Protein AF-A0A1J4XB59-F1 (afdb_monomer)

Sequence (71 aa):
MTKINELLKNLEDRLEGDEKDKFKKELLNYLKSEESKWKSRINAGVDPQEYKVLEKIIHGITAAEAIVNKV

Secondary structure (DSSP, 8-state):
--HHHHHHHHHHHHHHSTTHHHHHHHHHHHHHHHHHHHHHHHHT---HHHHHHHHHHHHHHHHHHHHHHH-

Foldseek 3Di:
DDPVVVVVVVVVCCCPDPCNVVVLVVLLVVLVVVLVVLVVVVVVPDDPVSVVVSVVVNV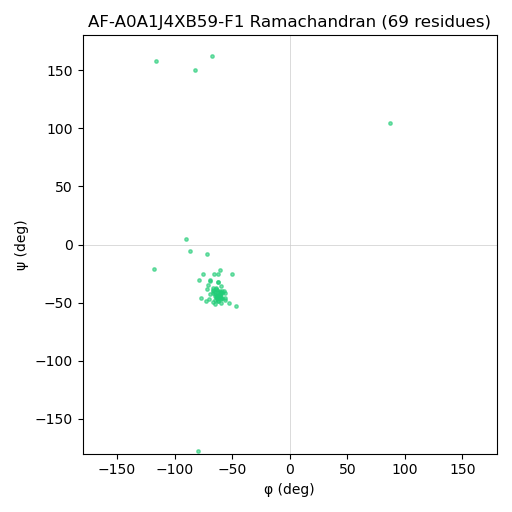VSVVVNVVSVVD

pLDDT: mean 88.39, std 9.61, range [50.59, 97.44]

Nearest PDB structures (foldseek):
  2p58-assembly1_A  TM=9.557E-01  e=5.313E-01  Yersinia pestis
  4afl-assembly2_F  TM=7.828E-01  e=4.500E+00  Homo sapiens
  3na7-assembly1_A  TM=7.937E-01  e=9.787E+00  Helicobacter pylori NCTC 11638

Structure (mmCIF, N/CA/C/O backbone):
data_AF-A0A1J4XB59-F1
#
_entry.id   AF-A0A1J4XB59-F1
#
loop_
_atom_site.group_PDB
_atom_site.id
_atom_site.type_symbol
_atom_site.label_atom_id
_atom_site.label_alt_id
_atom_site.label_comp_id
_atom_site.label_asym_id
_atom_site.label_entity_id
_atom_site.label_seq_id
_atom_site.pdbx_PDB_ins_code
_atom_site.Cartn_x
_atom_site.Cartn_y
_atom_site.Cartn_z
_atom_site.occupancy
_atom_site.B_iso_or_equiv
_atom_site.auth_seq_id
_atom_site.auth_comp_id
_atom_site.auth_asym_id
_atom_site.auth_atom_id
_atom_site.pdbx_PDB_model_num
ATOM 1 N N . MET A 1 1 ? -5.838 -24.506 13.438 1.00 50.59 1 MET A N 1
ATOM 2 C CA . MET A 1 1 ? -6.068 -23.140 12.917 1.00 50.59 1 MET A CA 1
ATOM 3 C C . MET A 1 1 ? -4.766 -22.638 12.330 1.00 50.59 1 MET A C 1
ATOM 5 O O . MET A 1 1 ? -3.726 -22.860 12.933 1.00 50.59 1 MET A O 1
ATOM 9 N N . THR A 1 2 ? -4.790 -22.099 11.116 1.00 65.69 2 THR A N 1
ATOM 10 C CA . THR A 1 2 ? -3.586 -21.656 10.398 1.00 65.69 2 THR A CA 1
ATOM 11 C C . THR A 1 2 ? -3.159 -20.263 10.862 1.00 65.69 2 THR A C 1
ATOM 13 O O . THR A 1 2 ? -4.005 -19.437 11.190 1.00 65.69 2 THR A O 1
ATOM 16 N N . LYS A 1 3 ? -1.849 -19.980 10.809 1.00 70.00 3 LYS A N 1
ATOM 17 C CA . LYS A 1 3 ? -1.239 -18.670 11.130 1.00 70.00 3 LYS A CA 1
ATOM 18 C C . LYS A 1 3 ? -1.899 -17.477 10.415 1.00 70.00 3 LYS A C 1
ATOM 20 O O . LYS A 1 3 ? -1.841 -16.358 10.901 1.00 70.00 3 LYS A O 1
ATOM 25 N N . ILE A 1 4 ? -2.537 -17.712 9.266 1.00 67.56 4 ILE A N 1
ATOM 26 C CA . ILE A 1 4 ? -3.268 -16.690 8.502 1.00 67.56 4 ILE A CA 1
ATOM 27 C C . ILE A 1 4 ? -4.505 -16.186 9.259 1.00 67.56 4 ILE A C 1
ATOM 29 O O . ILE A 1 4 ? -4.751 -14.985 9.274 1.00 67.56 4 ILE A O 1
ATOM 33 N N . ASN A 1 5 ? -5.249 -17.067 9.933 1.00 70.44 5 ASN A N 1
ATOM 34 C CA . ASN A 1 5 ? -6.474 -16.670 10.634 1.00 70.44 5 ASN A CA 1
ATOM 35 C C . ASN A 1 5 ? -6.174 -15.796 11.863 1.00 70.44 5 ASN A C 1
ATOM 37 O O . ASN A 1 5 ? -6.951 -14.906 12.187 1.00 70.44 5 ASN A O 1
ATOM 41 N N . GLU A 1 6 ? -5.032 -16.008 12.520 1.00 80.06 6 GLU A N 1
ATOM 42 C CA . GLU A 1 6 ? -4.578 -15.168 13.637 1.00 80.06 6 GLU A CA 1
ATOM 43 C C . GLU A 1 6 ? -4.130 -13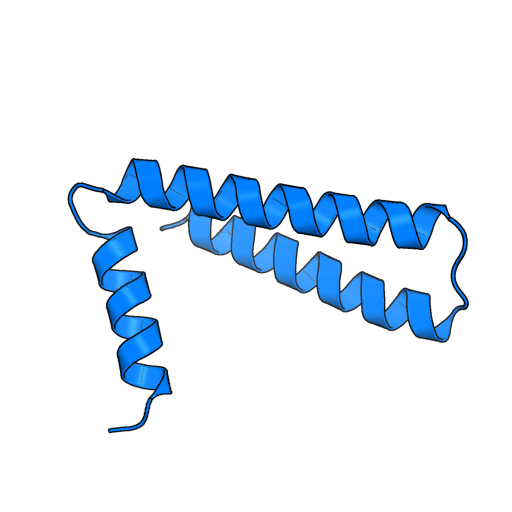.777 13.171 1.00 80.06 6 GLU A C 1
ATOM 45 O O . GLU A 1 6 ? -4.341 -12.790 13.872 1.00 80.06 6 GLU A O 1
ATOM 50 N N . LEU A 1 7 ? -3.530 -13.681 11.980 1.00 77.75 7 LEU A N 1
ATOM 51 C CA . LEU A 1 7 ? -3.126 -12.401 11.395 1.00 77.75 7 LEU A CA 1
ATOM 52 C C . LEU A 1 7 ? -4.334 -11.558 10.977 1.00 77.75 7 LEU A C 1
ATOM 54 O O . LEU A 1 7 ? -4.346 -10.359 11.239 1.00 77.75 7 LEU A O 1
ATOM 58 N N . LEU A 1 8 ? -5.346 -12.181 10.365 1.00 78.25 8 LEU A N 1
ATOM 59 C CA . LEU A 1 8 ? -6.586 -11.497 9.986 1.00 78.25 8 LEU A CA 1
ATOM 60 C C . LEU A 1 8 ? -7.345 -11.001 11.216 1.00 78.25 8 LEU A C 1
ATOM 62 O O . LEU A 1 8 ? -7.711 -9.833 11.265 1.00 78.25 8 LEU A O 1
ATOM 66 N N . LYS A 1 9 ? -7.475 -11.841 12.247 1.00 80.44 9 LYS A N 1
ATOM 67 C CA . LYS A 1 9 ? -8.153 -11.452 13.484 1.00 80.44 9 LYS A CA 1
ATOM 68 C C . LYS A 1 9 ? -7.446 -10.301 14.205 1.00 80.44 9 LYS A C 1
ATOM 70 O O . LYS A 1 9 ? -8.092 -9.342 14.592 1.00 80.44 9 LYS A O 1
ATOM 75 N N . ASN A 1 10 ? -6.116 -10.337 14.312 1.00 81.19 10 ASN A N 1
ATOM 76 C CA . ASN A 1 10 ? -5.363 -9.213 14.884 1.00 81.19 10 ASN A CA 1
ATOM 77 C C . ASN A 1 10 ? -5.520 -7.918 14.075 1.00 81.19 10 ASN A C 1
ATOM 79 O O . ASN A 1 10 ? -5.435 -6.827 14.637 1.00 81.19 10 ASN A O 1
ATOM 83 N N . LEU A 1 11 ? -5.687 -8.020 12.755 1.00 80.38 11 LEU A N 1
ATOM 84 C CA . LEU A 1 11 ? -5.932 -6.858 11.911 1.00 80.38 11 LEU A CA 1
ATOM 85 C C . LEU A 1 11 ? -7.329 -6.283 12.172 1.00 80.38 11 LEU A C 1
ATOM 87 O O . LEU A 1 11 ? -7.444 -5.076 12.357 1.00 80.38 11 LEU A O 1
ATOM 91 N N . GLU A 1 12 ? -8.352 -7.135 12.224 1.00 77.12 12 GLU A N 1
ATOM 92 C CA . GLU A 1 12 ? -9.735 -6.760 12.551 1.00 77.12 12 GLU A CA 1
ATOM 93 C C . GLU A 1 12 ? -9.821 -6.142 13.953 1.00 77.12 12 GLU A C 1
ATOM 95 O O . GLU A 1 12 ? -10.271 -5.008 14.088 1.00 77.12 12 GLU A O 1
ATOM 100 N N . ASP A 1 13 ? -9.253 -6.799 14.970 1.00 82.50 13 ASP A N 1
ATOM 101 C CA . ASP A 1 13 ? -9.248 -6.323 16.359 1.00 82.50 13 ASP A CA 1
ATOM 102 C C . ASP A 1 13 ? -8.605 -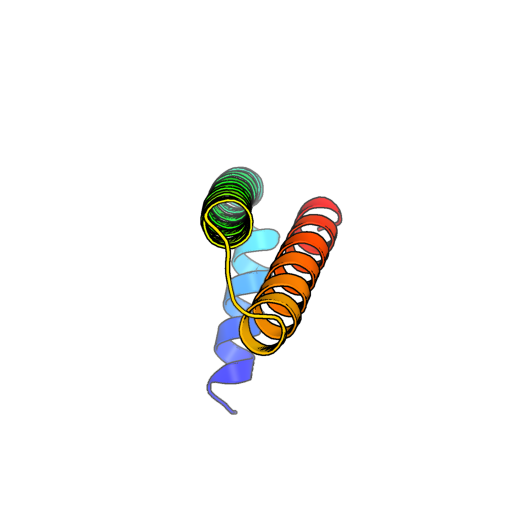4.923 16.481 1.00 82.50 13 ASP A C 1
ATOM 104 O O . ASP A 1 13 ? -9.099 -4.049 17.197 1.00 82.50 13 ASP A O 1
ATOM 108 N N . ARG A 1 14 ? -7.519 -4.661 15.736 1.00 79.06 14 ARG A N 1
ATOM 109 C CA . ARG A 1 14 ? -6.855 -3.341 15.709 1.00 79.06 14 ARG A CA 1
ATOM 110 C C . ARG A 1 14 ? -7.610 -2.294 14.893 1.00 79.06 14 ARG A C 1
ATOM 112 O O . ARG A 1 14 ? -7.421 -1.103 15.132 1.00 79.06 14 ARG A O 1
ATOM 119 N N . LEU A 1 15 ? -8.421 -2.715 13.924 1.00 74.75 15 LEU A N 1
ATOM 120 C CA . LEU A 1 15 ? -9.290 -1.845 13.129 1.00 74.75 15 LEU A CA 1
ATOM 121 C C . LEU A 1 15 ? -10.656 -1.601 13.787 1.00 74.75 15 LEU A C 1
ATOM 123 O O . LEU A 1 15 ? -11.419 -0.783 13.276 1.00 74.75 15 LEU A O 1
ATOM 127 N N . GLU A 1 16 ? -10.967 -2.263 14.900 1.00 77.44 16 GLU A N 1
ATOM 128 C CA . GLU A 1 16 ? -12.229 -2.104 15.636 1.00 77.44 16 GLU A CA 1
ATOM 129 C C . GLU A 1 16 ? -12.053 -1.572 17.071 1.00 77.44 16 GLU A C 1
ATOM 131 O O . GLU A 1 16 ? -12.999 -1.010 17.617 1.00 77.44 16 GLU A O 1
ATOM 136 N N . GLY A 1 17 ? -10.865 -1.696 17.675 1.00 76.06 17 GLY A N 1
ATOM 137 C CA . GLY A 1 17 ? -10.593 -1.252 19.051 1.00 76.06 17 GLY A CA 1
ATOM 138 C C . GLY A 1 17 ? -10.332 0.253 19.238 1.00 76.06 17 GLY A C 1
ATOM 139 O O . GLY A 1 17 ? -10.315 1.033 18.289 1.00 76.06 17 GLY A O 1
ATOM 140 N N . ASP A 1 18 ? -10.043 0.664 20.479 1.00 78.19 18 ASP A N 1
ATOM 141 C CA . ASP A 1 18 ? -9.829 2.075 20.870 1.00 78.19 18 ASP A CA 1
ATOM 142 C C . ASP A 1 18 ? -8.655 2.762 20.140 1.00 78.19 18 ASP A C 1
ATOM 144 O O . ASP A 1 18 ? -8.602 3.987 20.025 1.00 78.19 18 ASP A O 1
ATOM 148 N N . GLU A 1 19 ? -7.707 1.982 19.610 1.00 80.75 19 GLU A N 1
ATOM 149 C CA . GLU A 1 19 ? -6.584 2.484 18.808 1.00 80.75 19 GLU A CA 1
ATOM 150 C C . GLU A 1 19 ? -6.876 2.546 17.297 1.00 80.75 19 GLU A C 1
ATOM 152 O O . GLU A 1 19 ? -5.979 2.898 16.524 1.00 80.75 19 GLU A O 1
ATOM 157 N N . LYS A 1 20 ? -8.107 2.244 16.857 1.00 82.69 20 LYS A N 1
ATOM 158 C CA . LYS A 1 20 ? -8.512 2.172 15.443 1.00 82.69 20 LYS A CA 1
ATOM 159 C C . LYS A 1 20 ? -8.036 3.362 14.624 1.00 82.69 20 LYS A C 1
ATOM 161 O O . LYS A 1 20 ? -7.388 3.176 13.597 1.00 82.69 20 LYS A O 1
ATOM 166 N N . ASP A 1 21 ? -8.318 4.583 15.068 1.00 85.19 21 ASP A N 1
ATOM 167 C CA . ASP A 1 21 ? -7.995 5.789 14.296 1.00 85.19 21 ASP A CA 1
ATOM 168 C C . ASP A 1 21 ? -6.484 6.010 14.168 1.00 85.19 21 ASP A C 1
ATOM 170 O O . ASP A 1 21 ? -5.982 6.404 13.109 1.00 85.19 21 ASP A O 1
ATOM 174 N N . LYS A 1 22 ? -5.735 5.708 15.234 1.00 87.81 22 LYS A N 1
ATOM 175 C CA . LYS A 1 22 ? -4.271 5.777 15.245 1.00 87.81 22 LYS A CA 1
ATOM 176 C C . LYS A 1 22 ? -3.680 4.720 14.316 1.00 87.81 22 LYS A C 1
ATOM 178 O O . LYS A 1 22 ? -2.870 5.060 13.455 1.00 87.81 22 LYS A O 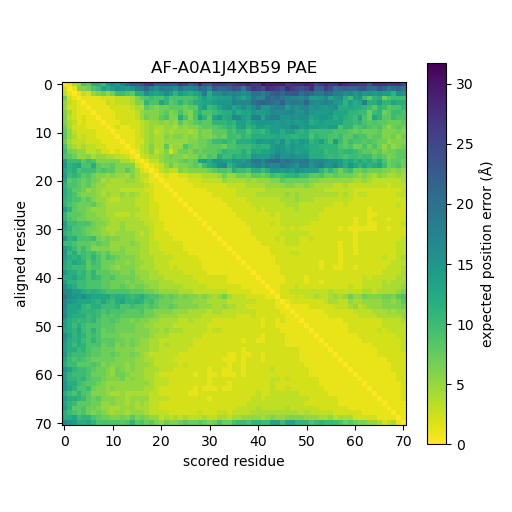1
ATOM 183 N N . PHE A 1 23 ? -4.125 3.471 14.436 1.00 86.75 23 PHE A N 1
ATOM 184 C CA . PHE A 1 23 ? -3.661 2.374 13.595 1.00 86.75 23 PHE A CA 1
ATOM 185 C C . PHE A 1 23 ? -4.015 2.593 12.120 1.00 86.75 23 PHE A C 1
ATOM 187 O O . PHE A 1 23 ? -3.152 2.450 11.256 1.00 86.75 23 PHE A O 1
ATOM 194 N N . LYS A 1 24 ? -5.244 3.032 11.822 1.00 88.19 24 LYS A N 1
ATOM 195 C CA . LYS A 1 24 ? -5.689 3.410 10.473 1.00 88.19 24 LYS A CA 1
ATOM 196 C C . LYS A 1 24 ? -4.789 4.489 9.880 1.00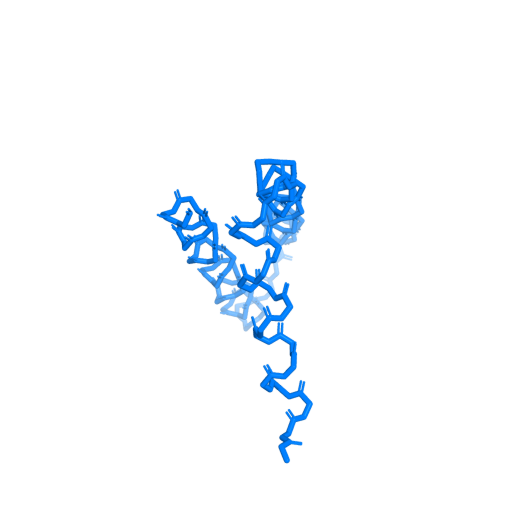 88.19 24 LYS A C 1
ATOM 198 O O . LYS A 1 24 ? -4.341 4.357 8.744 1.00 88.19 24 LYS A O 1
ATOM 203 N N . LYS A 1 25 ? -4.461 5.530 10.651 1.00 90.38 25 LYS A N 1
ATOM 204 C CA . LYS A 1 25 ? -3.548 6.595 10.214 1.00 90.38 25 LYS A CA 1
ATOM 205 C C . LYS A 1 25 ? -2.131 6.077 9.948 1.00 90.38 25 LYS A C 1
ATOM 207 O O . LYS A 1 25 ? -1.546 6.430 8.927 1.00 90.38 25 LYS A O 1
ATOM 212 N N . GLU A 1 26 ? -1.580 5.247 10.831 1.00 91.25 26 GLU A N 1
ATOM 213 C CA . GLU A 1 26 ? -0.256 4.631 10.657 1.00 91.25 26 GLU A CA 1
ATOM 214 C C . GLU A 1 26 ? -0.207 3.727 9.418 1.00 91.25 26 GLU A C 1
ATOM 216 O O . GLU A 1 26 ? 0.713 3.843 8.605 1.00 91.25 26 GLU A O 1
ATOM 221 N N . LEU A 1 27 ? -1.228 2.890 9.227 1.00 90.25 27 LEU A N 1
ATOM 222 C CA . LEU A 1 27 ? -1.342 1.985 8.089 1.00 90.25 27 LEU A CA 1
ATOM 223 C C . LEU A 1 27 ? -1.483 2.752 6.768 1.00 90.25 27 LEU A C 1
ATOM 225 O O . LEU A 1 27 ? -0.782 2.447 5.808 1.00 90.25 27 LEU A O 1
ATOM 229 N N . LEU A 1 28 ? -2.319 3.792 6.724 1.00 92.62 28 LEU A N 1
ATOM 230 C CA . LEU A 1 28 ? -2.443 4.656 5.547 1.00 92.62 28 LEU A CA 1
ATOM 231 C C . LEU A 1 28 ? -1.135 5.391 5.231 1.00 92.62 28 LEU A C 1
ATOM 233 O O . LEU A 1 28 ? -0.776 5.522 4.065 1.00 92.62 28 LEU A O 1
ATOM 237 N N . ASN A 1 29 ? -0.400 5.858 6.243 1.00 94.00 29 ASN A N 1
ATOM 238 C CA . ASN A 1 29 ? 0.901 6.495 6.030 1.00 94.00 29 ASN A CA 1
ATOM 239 C C . ASN A 1 29 ? 1.928 5.511 5.456 1.00 94.00 29 ASN A C 1
ATOM 241 O O . ASN A 1 29 ? 2.685 5.872 4.554 1.00 94.00 29 ASN A O 1
ATOM 245 N N . TYR A 1 30 ? 1.938 4.272 5.951 1.00 93.00 30 TYR A N 1
ATOM 246 C CA . TYR A 1 30 ? 2.794 3.214 5.425 1.00 93.00 30 TYR A CA 1
ATOM 247 C C . TYR A 1 30 ? 2.465 2.890 3.960 1.00 93.00 30 TYR A C 1
ATOM 249 O O . TYR A 1 30 ? 3.367 2.876 3.122 1.00 93.00 30 TYR A O 1
ATOM 257 N N . LEU A 1 31 ? 1.181 2.699 3.636 1.00 94.62 31 LEU A N 1
ATOM 258 C CA . LEU A 1 31 ? 0.730 2.406 2.272 1.00 94.62 31 LEU A CA 1
ATOM 259 C C . LEU A 1 31 ? 1.110 3.529 1.295 1.00 94.62 31 LEU A C 1
ATOM 261 O O . LEU A 1 31 ? 1.733 3.246 0.273 1.00 94.62 31 LEU A O 1
ATOM 265 N N . LYS A 1 32 ? 0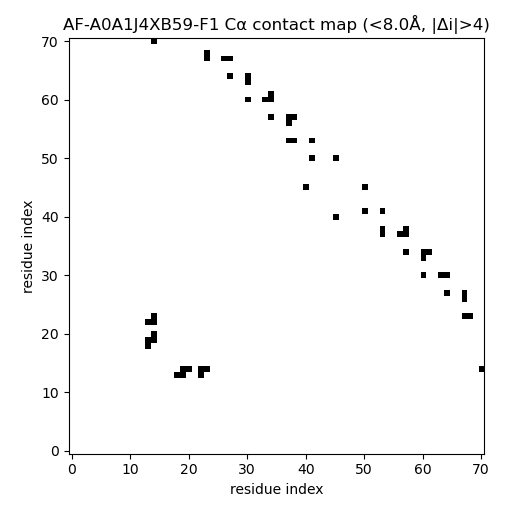.883 4.798 1.664 1.00 94.75 32 LYS A N 1
ATOM 266 C CA . LYS A 1 32 ? 1.294 5.964 0.860 1.00 94.75 32 LYS A CA 1
ATOM 267 C C . LYS A 1 32 ? 2.803 6.031 0.637 1.00 94.75 32 LYS A C 1
ATOM 269 O O . LYS A 1 32 ? 3.263 6.390 -0.447 1.00 94.75 32 LYS A O 1
ATOM 274 N N . SER A 1 33 ? 3.582 5.703 1.668 1.00 96.44 33 SER A N 1
ATOM 275 C CA . SER A 1 33 ? 5.043 5.663 1.581 1.00 96.44 33 SER A CA 1
ATOM 276 C C . SER A 1 33 ? 5.512 4.599 0.585 1.00 96.44 33 SER A C 1
ATOM 278 O O . SER A 1 33 ? 6.351 4.884 -0.273 1.00 96.44 33 SER A O 1
ATOM 280 N N . GLU A 1 34 ? 4.956 3.387 0.653 1.00 95.44 34 GLU A N 1
ATOM 281 C CA . GLU A 1 34 ? 5.283 2.326 -0.303 1.00 95.44 34 GLU A CA 1
ATOM 282 C C . GLU A 1 34 ? 4.796 2.669 -1.717 1.00 95.44 34 GLU A C 1
ATOM 284 O O . GLU A 1 34 ? 5.554 2.501 -2.671 1.00 95.44 34 GLU A O 1
ATOM 289 N N . GLU A 1 35 ? 3.594 3.228 -1.878 1.00 95.19 35 GLU A N 1
ATOM 290 C CA . GLU A 1 35 ? 3.090 3.670 -3.184 1.00 95.19 35 GLU A CA 1
ATOM 291 C C . GLU A 1 35 ? 4.052 4.672 -3.849 1.00 95.19 35 GLU A C 1
ATOM 293 O O . GLU A 1 35 ? 4.432 4.509 -5.012 1.00 95.19 35 GLU A O 1
ATOM 298 N N . SER A 1 36 ? 4.505 5.677 -3.090 1.00 96.44 36 SER A N 1
ATOM 299 C CA . SER A 1 36 ? 5.457 6.695 -3.547 1.00 96.44 36 SER A CA 1
ATOM 300 C C . SER A 1 36 ? 6.797 6.089 -3.977 1.00 96.44 36 SER A C 1
ATOM 302 O O . SER A 1 36 ? 7.327 6.417 -5.040 1.00 96.44 36 SER A O 1
ATOM 304 N N . LYS A 1 37 ? 7.324 5.140 -3.198 1.00 95.81 37 LYS A N 1
ATOM 305 C CA . LYS A 1 37 ? 8.567 4.418 -3.501 1.00 95.81 37 LYS A CA 1
ATOM 306 C C . LYS A 1 37 ? 8.480 3.643 -4.817 1.00 95.81 37 LYS A C 1
ATOM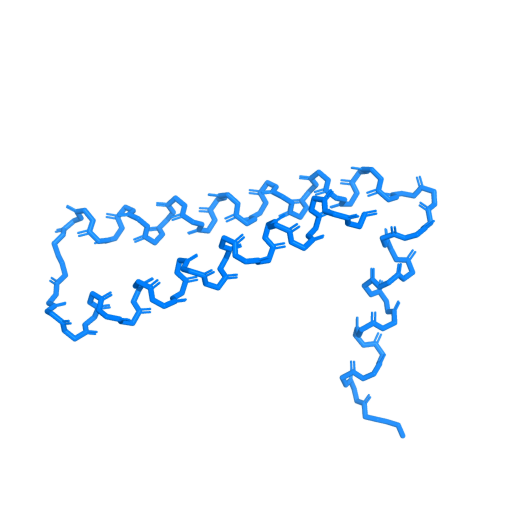 308 O O . LYS A 1 37 ? 9.398 3.731 -5.634 1.00 95.81 37 LYS A O 1
ATOM 313 N N . TRP A 1 38 ? 7.386 2.921 -5.059 1.00 95.94 38 TRP A N 1
ATOM 314 C CA . TRP A 1 38 ? 7.218 2.158 -6.301 1.00 95.94 38 TRP A CA 1
ATOM 315 C C . TRP A 1 38 ? 6.9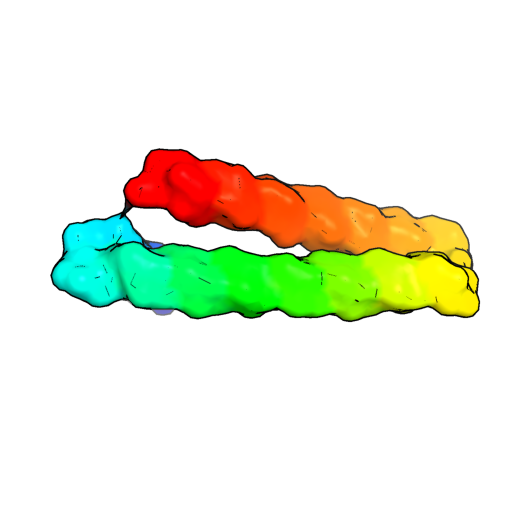60 3.062 -7.510 1.00 95.94 38 TRP A C 1
ATOM 317 O O . TRP A 1 38 ? 7.540 2.829 -8.571 1.00 95.94 38 TRP A O 1
ATOM 327 N N . LYS A 1 39 ? 6.190 4.147 -7.347 1.00 95.75 39 LYS A N 1
ATOM 328 C CA . LYS A 1 39 ? 6.029 5.183 -8.384 1.00 95.75 39 LYS A CA 1
ATOM 329 C C . LYS A 1 39 ? 7.362 5.838 -8.746 1.00 95.75 39 LYS A C 1
ATOM 331 O O . LYS A 1 39 ? 7.659 6.001 -9.924 1.00 95.75 39 LYS A O 1
ATOM 336 N N . SER A 1 40 ? 8.189 6.161 -7.751 1.00 96.94 40 SER A N 1
ATOM 337 C CA . SER A 1 40 ? 9.533 6.710 -7.964 1.00 96.94 40 SER A CA 1
ATOM 338 C C . SER A 1 40 ? 10.410 5.757 -8.781 1.00 96.94 40 SER A C 1
ATOM 340 O O . SER A 1 40 ? 11.075 6.181 -9.724 1.00 96.94 40 SER A O 1
ATOM 342 N N . ARG A 1 41 ? 10.335 4.450 -8.497 1.00 94.69 41 ARG A N 1
ATOM 343 C CA . ARG A 1 41 ? 11.048 3.425 -9.268 1.00 94.69 41 ARG A CA 1
ATOM 344 C C . ARG A 1 41 ? 10.586 3.363 -10.724 1.00 94.69 41 ARG A C 1
ATOM 346 O O . ARG A 1 41 ? 11.434 3.344 -11.604 1.00 94.69 41 ARG A O 1
ATOM 353 N N . ILE A 1 42 ? 9.277 3.410 -10.987 1.00 94.94 42 ILE A N 1
ATOM 354 C CA . ILE A 1 42 ? 8.747 3.504 -12.359 1.00 94.94 42 ILE A CA 1
ATOM 355 C C . ILE A 1 42 ? 9.271 4.763 -13.066 1.00 94.94 42 ILE A C 1
ATOM 357 O O . ILE A 1 42 ? 9.733 4.683 -14.203 1.00 94.94 42 ILE A O 1
ATOM 361 N N . ASN A 1 43 ? 9.240 5.913 -12.385 1.00 95.31 43 ASN A N 1
ATOM 362 C CA . ASN A 1 43 ? 9.689 7.195 -12.934 1.00 95.31 43 ASN A CA 1
ATOM 363 C C . ASN A 1 43 ? 11.198 7.233 -13.229 1.00 95.31 43 ASN A C 1
ATOM 365 O O . ASN A 1 43 ? 11.623 7.998 -14.091 1.00 95.31 43 ASN A O 1
ATOM 369 N N . ALA A 1 44 ? 12.000 6.414 -12.543 1.00 96.00 44 ALA A N 1
ATOM 370 C CA . ALA A 1 44 ? 13.432 6.273 -12.804 1.00 96.00 44 ALA A CA 1
ATOM 371 C C . ALA A 1 44 ? 13.744 5.523 -14.116 1.00 96.00 44 ALA A C 1
ATOM 373 O O . ALA A 1 44 ? 14.898 5.500 -14.539 1.00 96.00 44 ALA A O 1
ATOM 374 N N . GLY A 1 45 ? 12.728 4.949 -14.768 1.00 94.19 45 GLY A N 1
ATOM 375 C CA . GLY A 1 45 ? 12.876 4.156 -15.980 1.00 94.19 45 GLY A CA 1
ATOM 376 C C . GLY A 1 45 ? 13.164 2.697 -15.645 1.00 94.19 45 GLY A C 1
ATOM 377 O O . GLY A 1 45 ? 14.275 2.334 -15.271 1.00 94.19 45 GLY A O 1
ATOM 378 N N . VAL A 1 46 ? 12.144 1.858 -15.805 1.00 96.31 46 VAL A N 1
ATOM 379 C CA . VAL A 1 46 ? 12.220 0.398 -15.654 1.00 96.31 46 VAL A CA 1
ATOM 380 C C . VAL A 1 46 ? 11.915 -0.272 -16.985 1.00 96.31 46 VAL A C 1
ATOM 382 O O . VAL A 1 46 ? 11.270 0.318 -17.857 1.00 96.31 46 VAL A O 1
ATOM 385 N N . ASP A 1 47 ? 12.360 -1.512 -17.154 1.00 97.44 47 ASP A N 1
ATOM 386 C CA . ASP A 1 47 ? 12.008 -2.278 -18.344 1.00 97.44 47 ASP A CA 1
ATOM 387 C C . ASP A 1 47 ? 10.497 -2.624 -18.378 1.00 97.44 47 ASP A C 1
ATOM 389 O O . ASP A 1 47 ? 9.805 -2.560 -17.354 1.00 97.44 47 ASP A O 1
ATOM 393 N N . PRO A 1 48 ? 9.939 -3.005 -19.544 1.00 96.31 48 PRO A N 1
ATOM 394 C CA . PRO A 1 48 ? 8.506 -3.278 -19.672 1.00 96.31 48 PRO A CA 1
ATOM 395 C C . PRO A 1 48 ? 7.978 -4.440 -18.816 1.00 96.31 48 PRO A C 1
ATOM 397 O O . PRO A 1 48 ? 6.781 -4.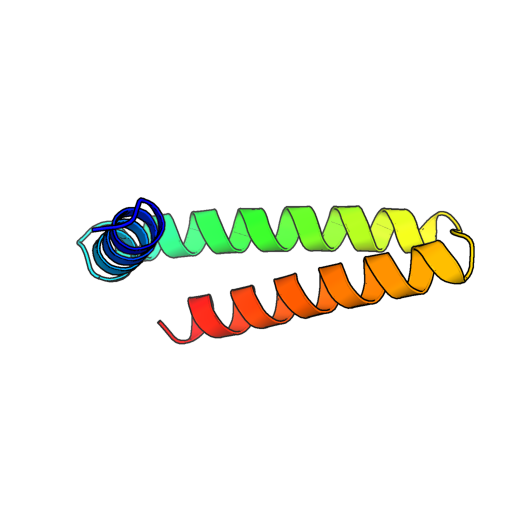483 -18.517 1.00 96.31 48 PRO A O 1
ATOM 400 N N . GLN A 1 49 ? 8.819 -5.412 -18.453 1.00 96.38 49 GLN A N 1
ATOM 401 C CA . GLN A 1 49 ? 8.418 -6.527 -17.597 1.00 96.38 49 GLN A CA 1
ATOM 402 C C . GLN A 1 49 ? 8.351 -6.071 -16.140 1.00 96.38 49 GLN A C 1
ATOM 404 O O . GLN A 1 49 ? 7.352 -6.335 -15.465 1.00 96.38 49 GLN A O 1
ATOM 409 N N . GLU A 1 50 ? 9.366 -5.347 -15.678 1.00 95.88 50 GLU A N 1
ATOM 410 C CA . GLU A 1 50 ? 9.389 -4.739 -14.353 1.00 95.88 50 GLU A CA 1
ATOM 411 C C . GLU A 1 50 ? 8.242 -3.734 -14.181 1.00 95.88 50 GLU A C 1
ATOM 413 O O . GLU A 1 50 ? 7.538 -3.786 -13.171 1.00 95.88 50 GLU A O 1
ATOM 418 N N . TYR A 1 51 ? 7.960 -2.909 -15.195 1.00 97.00 51 TYR A N 1
ATOM 419 C CA . TYR A 1 51 ? 6.824 -1.983 -15.190 1.00 97.00 51 TYR A CA 1
ATOM 420 C C . TYR A 1 51 ? 5.504 -2.694 -14.863 1.00 97.00 51 TYR A C 1
ATOM 422 O O . TYR A 1 51 ? 4.795 -2.289 -13.945 1.00 97.00 51 TYR A O 1
ATOM 430 N N . LYS A 1 52 ? 5.194 -3.798 -15.558 1.00 96.69 52 LYS A N 1
ATOM 431 C CA . LYS A 1 52 ? 3.951 -4.564 -15.345 1.00 96.69 52 LYS A CA 1
ATOM 432 C C . LYS A 1 52 ? 3.849 -5.149 -13.937 1.00 96.69 52 LYS A C 1
ATOM 434 O O . LYS A 1 52 ? 2.746 -5.327 -13.421 1.00 96.69 52 LYS A O 1
ATOM 439 N N . VAL A 1 53 ? 4.978 -5.506 -13.327 1.00 96.81 53 VAL A N 1
ATOM 440 C CA . VAL A 1 53 ? 5.006 -6.002 -11.945 1.00 96.81 53 VAL A CA 1
ATOM 441 C C . VAL A 1 53 ? 4.751 -4.853 -10.973 1.00 96.81 53 VAL A C 1
ATOM 443 O O . VAL A 1 53 ? 3.886 -4.972 -10.106 1.00 96.81 53 VAL A O 1
ATOM 446 N N . LEU A 1 54 ? 5.448 -3.729 -11.144 1.00 95.88 54 LEU A N 1
ATOM 447 C CA . LEU A 1 54 ? 5.294 -2.550 -10.293 1.00 95.88 54 LEU A CA 1
ATOM 448 C C . LEU A 1 54 ? 3.889 -1.942 -10.396 1.00 95.88 54 LEU A C 1
ATOM 450 O O . LEU A 1 54 ? 3.318 -1.556 -9.380 1.00 95.88 54 LEU A O 1
ATOM 454 N N . GLU A 1 55 ? 3.285 -1.938 -11.582 1.00 96.56 55 GLU A N 1
ATOM 455 C CA . GLU A 1 55 ? 1.905 -1.491 -11.795 1.00 96.56 55 GLU A CA 1
ATOM 456 C C . GLU A 1 55 ? 0.897 -2.337 -10.998 1.00 96.56 55 GLU A C 1
ATOM 458 O O . GLU A 1 55 ? -0.026 -1.798 -10.384 1.00 96.56 55 GLU A O 1
ATOM 463 N N . LYS A 1 56 ? 1.086 -3.663 -10.943 1.00 97.00 56 LYS A N 1
ATOM 464 C CA . LYS A 1 56 ? 0.249 -4.555 -10.121 1.00 97.00 56 LYS A CA 1
ATOM 465 C C . LYS A 1 56 ? 0.440 -4.310 -8.627 1.00 97.00 56 LYS A C 1
ATOM 467 O O . LYS A 1 56 ? -0.534 -4.357 -7.880 1.00 97.00 56 LYS A O 1
ATOM 472 N N . ILE A 1 57 ? 1.675 -4.047 -8.197 1.00 94.94 57 ILE A N 1
ATOM 473 C CA . ILE A 1 57 ? 1.983 -3.716 -6.799 1.00 94.94 57 ILE A CA 1
ATOM 474 C C . ILE A 1 57 ? 1.277 -2.418 -6.400 1.00 94.94 57 ILE A C 1
ATOM 476 O O . ILE A 1 57 ? 0.585 -2.395 -5.385 1.00 94.94 57 ILE A O 1
ATOM 480 N N . ILE A 1 58 ? 1.391 -1.369 -7.219 1.00 96.62 58 ILE A N 1
ATOM 481 C CA . ILE A 1 58 ? 0.734 -0.079 -6.971 1.00 96.62 58 ILE A CA 1
ATOM 482 C C . ILE A 1 58 ? -0.786 -0.258 -6.903 1.00 96.62 58 ILE A C 1
ATOM 484 O O . ILE A 1 58 ? -1.391 0.175 -5.928 1.00 96.62 58 ILE A O 1
ATOM 488 N N . HIS A 1 59 ? -1.397 -0.979 -7.851 1.00 97.12 59 HIS A N 1
ATOM 489 C CA . HIS A 1 59 ? -2.831 -1.289 -7.794 1.00 97.12 59 HIS A CA 1
ATOM 490 C C . HIS A 1 59 ? -3.240 -2.012 -6.503 1.00 97.12 59 HIS A C 1
ATOM 492 O O . HIS A 1 59 ? -4.280 -1.693 -5.925 1.00 97.12 59 HIS A O 1
ATOM 498 N N . GLY A 1 60 ? -2.435 -2.970 -6.035 1.00 95.94 60 GLY A N 1
ATOM 499 C CA . GLY A 1 60 ? -2.678 -3.669 -4.772 1.00 95.94 60 GLY A CA 1
ATOM 500 C C . GLY A 1 60 ? -2.640 -2.733 -3.562 1.00 95.94 60 GLY A C 1
ATOM 501 O O . GLY A 1 60 ? -3.504 -2.823 -2.690 1.00 95.94 60 GLY A O 1
ATOM 502 N N . ILE A 1 61 ? -1.691 -1.794 -3.538 1.00 95.06 61 ILE A N 1
ATOM 503 C CA . ILE A 1 61 ? -1.585 -0.773 -2.488 1.00 95.06 61 ILE A CA 1
ATOM 504 C C . ILE A 1 61 ? -2.803 0.157 -2.519 1.00 95.06 61 ILE A C 1
ATOM 506 O O . ILE A 1 61 ? -3.445 0.343 -1.487 1.00 95.06 61 ILE A O 1
ATOM 510 N N . THR A 1 62 ? -3.189 0.667 -3.692 1.00 95.00 62 THR A N 1
ATOM 511 C CA . THR A 1 62 ? -4.378 1.521 -3.844 1.00 95.00 62 THR A CA 1
ATOM 512 C C . THR A 1 62 ? -5.656 0.805 -3.388 1.00 95.00 62 THR A C 1
ATOM 514 O O . THR A 1 62 ? -6.505 1.398 -2.719 1.00 95.00 62 THR A O 1
ATOM 517 N N . ALA A 1 63 ? -5.799 -0.488 -3.698 1.00 94.62 63 ALA A N 1
ATOM 518 C CA . ALA A 1 63 ? -6.927 -1.289 -3.228 1.00 94.62 63 ALA A CA 1
ATOM 519 C C . ALA A 1 63 ? -6.924 -1.445 -1.696 1.00 94.62 63 ALA A C 1
ATOM 521 O O . ALA A 1 63 ? -7.974 -1.303 -1.066 1.00 94.62 63 ALA A O 1
ATOM 522 N N . ALA A 1 64 ? -5.758 -1.684 -1.089 1.00 90.69 64 ALA A N 1
ATOM 523 C CA . ALA A 1 64 ? -5.614 -1.765 0.362 1.00 90.69 64 ALA A CA 1
ATOM 524 C C . ALA A 1 64 ? -5.966 -0.435 1.049 1.00 90.69 64 ALA A C 1
ATOM 526 O O . ALA A 1 64 ? -6.714 -0.436 2.025 1.00 90.69 64 ALA A O 1
ATOM 527 N N . GLU A 1 65 ? -5.518 0.704 0.512 1.00 92.31 65 GLU A N 1
ATOM 528 C CA . GLU A 1 65 ? -5.896 2.027 1.024 1.00 92.31 65 GLU A CA 1
ATOM 529 C C . GLU A 1 65 ? -7.411 2.250 0.968 1.00 92.31 65 GLU A C 1
ATOM 531 O O . GLU A 1 65 ? -8.002 2.768 1.917 1.00 92.31 65 GLU A O 1
ATOM 536 N N . ALA A 1 66 ? -8.065 1.836 -0.120 1.00 91.81 66 ALA A N 1
ATOM 537 C CA . ALA A 1 66 ? -9.514 1.943 -0.251 1.00 91.81 66 ALA A CA 1
ATOM 538 C C . ALA A 1 66 ? -10.257 1.077 0.781 1.00 91.81 66 ALA A C 1
ATOM 540 O O . ALA A 1 66 ? -11.276 1.515 1.314 1.00 91.81 66 ALA A O 1
ATOM 541 N N . ILE A 1 67 ? -9.755 -0.126 1.084 1.00 89.12 67 ILE A N 1
ATOM 542 C CA . ILE A 1 67 ? -10.315 -1.000 2.127 1.00 89.12 67 ILE A CA 1
ATOM 543 C C . ILE A 1 67 ? -10.149 -0.349 3.501 1.00 89.12 67 ILE A C 1
ATOM 545 O O . ILE A 1 67 ? -11.134 -0.176 4.211 1.00 89.12 67 ILE A O 1
ATOM 549 N N . VAL A 1 68 ? -8.936 0.086 3.843 1.00 87.62 68 VAL A N 1
ATOM 550 C CA . VAL A 1 68 ? -8.639 0.723 5.135 1.00 87.62 68 VAL A CA 1
ATOM 551 C C . VAL A 1 68 ? -9.464 1.994 5.339 1.00 87.62 68 VAL A C 1
ATOM 553 O O . VAL A 1 68 ? -9.894 2.273 6.449 1.00 87.62 68 VAL A O 1
ATOM 556 N N . ASN A 1 69 ? -9.731 2.767 4.284 1.00 86.94 69 ASN A N 1
ATOM 557 C CA . ASN A 1 69 ? -10.589 3.947 4.384 1.00 86.94 69 ASN A CA 1
ATOM 558 C C . ASN A 1 69 ? -12.068 3.610 4.634 1.00 86.94 69 ASN A C 1
ATOM 560 O O . ASN A 1 69 ? -12.740 4.405 5.291 1.00 86.94 69 ASN A O 1
ATOM 564 N N . LYS A 1 70 ? -12.554 2.463 4.138 1.00 85.62 70 LYS A N 1
ATOM 565 C CA . LYS A 1 70 ? -13.939 1.993 4.317 1.00 85.62 70 LYS A CA 1
ATOM 566 C C . LYS A 1 70 ? -14.202 1.358 5.683 1.00 85.62 70 LYS A C 1
ATOM 568 O O . LYS A 1 70 ? -15.340 1.426 6.138 1.00 85.62 70 LYS A O 1
ATOM 573 N N . VAL A 1 71 ? -13.187 0.733 6.283 1.00 77.06 71 VAL A N 1
ATOM 574 C CA . VAL A 1 71 ? -13.234 0.174 7.647 1.00 77.06 71 VAL A CA 1
ATOM 575 C C . VAL A 1 71 ? -13.064 1.285 8.671 1.00 77.06 71 VAL A C 1
ATOM 577 O O . VAL A 1 71 ? -13.832 1.305 9.654 1.00 77.06 71 VAL A O 1
#

Mean predicted aligned error: 5.59 Å

Radius of gyration: 15.0 Å; Cα contacts (8 Å, |Δi|>4): 29; chains: 1; bounding box: 27×30×40 Å

Solvent-accessible surface area (backbone atoms only — not comparable to full-atom values): 4025 Å² total; per-residue (Å²): 136,58,76,64,59,58,53,53,48,55,50,50,51,45,57,70,40,98,54,17,71,59,46,51,51,53,51,47,51,51,45,54,52,52,44,50,54,53,51,50,51,53,74,69,67,60,56,78,69,57,42,59,51,52,53,52,52,43,52,52,43,56,52,50,49,54,50,60,71,73,98